Protein AF-A0A414W6Q5-F1 (afdb_monomer_lite)

Sequence (110 aa):
AALAGMVKHMGPLDYLLPMRMSEDLKAVEIEEWTGFVEQIAEQSIYEVLILDIDEGIRGVYELLRMCTEIHVAVIKEEVAQAKLFQFEEELHLMGYDDVKQKMVKKELEG

Secondary structure (DSSP, 8-state):
-GGGGTEEEETTEEEEPPPSSHHHHHHS-HHHHHHHHHHHHHHSS-S-------TTSTTHHHHHHH-S-EEEEE-SSHHHHHHHHHHHHHHHHTT-HHHHHTEEEEE---

Foldseek 3Di:
DVVVVQWDDDPVDIDGDDDPDLVVQLPDDPVNVVVVVVCCVPPHPDPDDDDPDDPSHDPVLVVLLVDQAAEDEQEPDPVSVVVVVVVCVVCVVVVNVVSVVRYDYDYDDD

Radius of gyration: 15.69 Å; chains: 1; bounding box: 30×37×40 Å

pLDDT: mean 90.13, std 7.44, range [50.16, 97.06]

Structure (mmCIF, N/CA/C/O backbone):
data_AF-A0A414W6Q5-F1
#
_entry.id   AF-A0A414W6Q5-F1
#
loop_
_atom_site.group_PDB
_atom_site.id
_atom_site.type_symbol
_atom_site.label_atom_id
_atom_site.label_alt_id
_atom_site.label_comp_id
_atom_site.label_asym_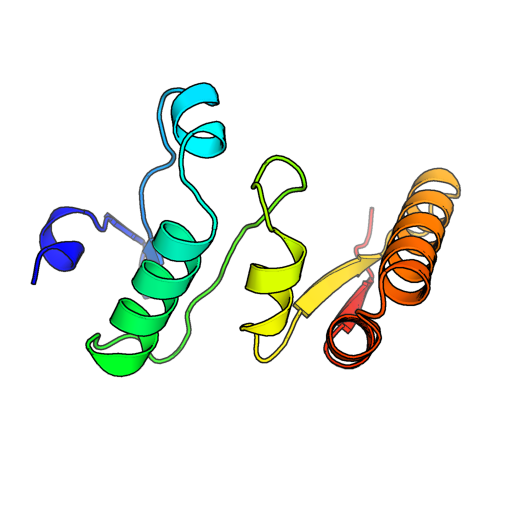id
_atom_site.label_entity_id
_atom_site.label_seq_id
_atom_site.pdbx_PDB_ins_code
_atom_site.Cartn_x
_atom_site.Cartn_y
_atom_site.Cartn_z
_atom_site.occupancy
_atom_site.B_iso_or_equiv
_atom_site.auth_seq_id
_atom_site.auth_comp_id
_atom_site.auth_asym_id
_atom_site.auth_atom_id
_atom_site.pdbx_PDB_model_num
ATOM 1 N N . ALA A 1 1 ? -8.552 5.725 22.225 1.00 50.16 1 ALA A N 1
ATOM 2 C CA . ALA A 1 1 ? -7.968 4.644 21.406 1.00 50.16 1 ALA A CA 1
ATOM 3 C C . ALA A 1 1 ? -6.477 4.920 21.231 1.00 50.16 1 ALA A C 1
ATOM 5 O O . ALA A 1 1 ? -6.124 6.087 21.097 1.00 50.16 1 ALA A O 1
ATOM 6 N N . ALA A 1 2 ? -5.620 3.894 21.296 1.00 64.06 2 ALA A N 1
ATOM 7 C CA . ALA A 1 2 ? -4.154 4.023 21.342 1.00 64.06 2 ALA A CA 1
ATOM 8 C C . ALA A 1 2 ? -3.553 4.869 20.198 1.00 64.06 2 ALA A C 1
ATOM 10 O O . ALA A 1 2 ? -2.590 5.599 20.417 1.00 64.06 2 ALA A O 1
ATOM 11 N N . LEU A 1 3 ? -4.192 4.856 19.024 1.00 76.56 3 LEU A N 1
ATOM 12 C CA . LEU A 1 3 ? -3.761 5.577 17.824 1.00 76.56 3 LEU A CA 1
ATOM 13 C C . LEU A 1 3 ? -3.640 7.100 18.020 1.00 76.56 3 LEU A C 1
ATOM 15 O O . LEU A 1 3 ? -2.670 7.703 17.571 1.00 76.56 3 LEU A O 1
ATOM 19 N N . ALA A 1 4 ? -4.562 7.722 18.767 1.00 73.00 4 ALA A N 1
ATOM 20 C CA . ALA A 1 4 ? -4.579 9.176 18.974 1.00 73.00 4 ALA A CA 1
ATOM 21 C C . ALA A 1 4 ? -3.329 9.707 19.706 1.00 73.00 4 ALA A C 1
ATOM 23 O O . ALA A 1 4 ? -2.992 10.879 19.578 1.00 73.00 4 ALA A O 1
ATOM 24 N N . GLY A 1 5 ? -2.635 8.855 20.471 1.00 79.56 5 GLY A N 1
ATOM 25 C CA . GLY A 1 5 ? -1.378 9.214 21.136 1.00 79.56 5 GLY A CA 1
ATOM 26 C C . GLY A 1 5 ? -0.131 9.044 20.262 1.00 79.56 5 GLY A C 1
ATOM 27 O O . GLY A 1 5 ? 0.943 9.497 20.653 1.00 79.56 5 GLY A O 1
ATOM 28 N N . MET A 1 6 ? -0.254 8.383 19.107 1.00 85.00 6 MET A N 1
ATOM 29 C CA . MET A 1 6 ? 0.867 7.990 18.243 1.00 85.00 6 MET A CA 1
ATOM 30 C C . MET A 1 6 ? 0.985 8.854 16.982 1.00 85.00 6 MET A C 1
ATOM 32 O O . MET A 1 6 ? 2.071 8.949 16.408 1.00 85.00 6 MET A O 1
ATOM 36 N N . VAL A 1 7 ? -0.109 9.489 16.560 1.00 91.38 7 VAL A N 1
ATOM 37 C CA . VAL A 1 7 ? -0.166 10.281 15.327 1.00 91.38 7 VAL A CA 1
ATOM 38 C C . VAL A 1 7 ? 0.491 11.657 15.465 1.00 91.38 7 VAL A C 1
ATOM 40 O O . VAL A 1 7 ? 0.539 12.271 16.536 1.00 91.38 7 VAL A O 1
ATOM 43 N N . LYS A 1 8 ? 1.011 12.152 14.345 1.00 93.25 8 LYS A N 1
ATOM 44 C CA . LYS A 1 8 ? 1.434 13.535 14.120 1.00 93.25 8 LYS A CA 1
ATOM 45 C C . LYS A 1 8 ? 0.553 14.159 13.049 1.00 93.25 8 LYS A C 1
ATOM 47 O O . LYS A 1 8 ? 0.057 13.458 12.178 1.00 93.25 8 LYS A O 1
ATOM 52 N N . HIS A 1 9 ? 0.397 15.477 13.119 1.00 92.94 9 HIS A N 1
ATOM 53 C CA . HIS A 1 9 ? -0.503 16.232 12.249 1.00 92.94 9 HIS A CA 1
ATOM 54 C C . HIS A 1 9 ? 0.292 17.055 11.233 1.00 92.94 9 HIS A C 1
ATOM 56 O O . HIS A 1 9 ? 1.204 17.798 11.609 1.00 92.94 9 HIS A O 1
ATOM 62 N N . MET A 1 10 ? -0.085 16.966 9.960 1.00 92.31 10 MET A N 1
ATOM 63 C CA . MET A 1 10 ? 0.422 17.793 8.868 1.00 92.31 10 MET A CA 1
ATOM 64 C C . MET A 1 10 ? -0.744 18.251 7.984 1.00 92.31 10 MET A C 1
ATOM 66 O O . MET A 1 10 ? -1.124 17.598 7.014 1.00 92.31 10 MET A O 1
ATOM 70 N N . GLY A 1 11 ? -1.320 19.408 8.319 1.00 91.50 11 GLY A N 1
ATOM 71 C CA . GLY A 1 11 ? -2.502 19.917 7.623 1.00 91.50 11 GLY A CA 1
ATOM 72 C C . GLY A 1 11 ? -3.675 18.933 7.755 1.00 91.50 11 GLY A C 1
ATOM 73 O O . GLY A 1 11 ? -4.034 18.614 8.885 1.00 91.50 11 GLY A O 1
ATOM 74 N N . PRO A 1 12 ? -4.275 18.461 6.646 1.00 90.88 12 PRO A N 1
ATOM 75 C CA . PRO A 1 12 ? -5.361 17.480 6.680 1.00 90.88 12 PRO A CA 1
ATOM 76 C C . PRO A 1 12 ? -4.885 16.024 6.844 1.00 90.88 12 PRO A C 1
ATOM 78 O O . PRO A 1 12 ? -5.721 15.127 6.858 1.00 90.88 12 PRO A O 1
ATOM 81 N N . LEU A 1 13 ? -3.571 15.775 6.909 1.00 92.62 13 LEU A N 1
ATOM 82 C CA . LEU A 1 13 ? -2.993 14.435 6.999 1.00 92.62 13 LEU A CA 1
ATOM 83 C C . LEU A 1 13 ? -2.497 14.148 8.416 1.00 92.62 13 LEU A C 1
ATOM 85 O O . LEU A 1 13 ? -1.668 14.888 8.951 1.00 92.62 13 LEU A O 1
ATOM 89 N N . ASP A 1 14 ? -2.927 13.016 8.960 1.00 93.81 14 ASP A N 1
ATOM 90 C CA . ASP A 1 14 ? -2.321 12.419 10.143 1.00 93.81 14 ASP A CA 1
ATOM 91 C C . ASP A 1 14 ? -1.389 11.287 9.724 1.00 93.81 14 ASP A C 1
ATOM 93 O O . ASP A 1 14 ? -1.727 10.479 8.861 1.00 93.81 14 ASP A O 1
ATOM 97 N N . TYR A 1 15 ? -0.209 11.224 10.335 1.00 93.25 15 TYR A N 1
ATOM 98 C CA . TYR A 1 15 ? 0.799 10.222 10.003 1.00 93.25 15 TYR A CA 1
ATOM 99 C C . TYR A 1 15 ? 1.464 9.652 11.253 1.00 93.25 15 TYR A C 1
ATOM 101 O O . TYR A 1 15 ? 1.540 10.296 12.304 1.00 93.25 15 TYR A O 1
ATOM 109 N N . LEU A 1 16 ? 1.965 8.426 11.132 1.00 91.06 1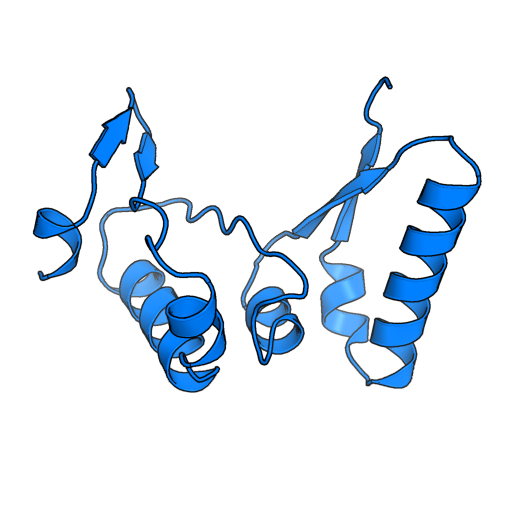6 LEU A N 1
ATOM 110 C CA . LEU A 1 16 ? 2.767 7.777 12.161 1.00 91.06 16 LEU A CA 1
ATOM 111 C C . LEU A 1 16 ? 4.241 8.097 11.929 1.00 91.06 16 LEU A C 1
ATOM 113 O O . LEU A 1 16 ? 4.715 8.133 10.794 1.00 91.06 16 LEU A O 1
ATOM 117 N N . LEU A 1 17 ? 4.975 8.352 13.012 1.00 88.75 17 LEU A N 1
ATOM 118 C CA . LEU A 1 17 ? 6.420 8.538 12.916 1.00 88.75 17 LEU A CA 1
ATOM 119 C C . LEU A 1 17 ? 7.099 7.227 12.493 1.00 88.75 17 LEU A C 1
ATOM 121 O O . LEU A 1 17 ? 6.674 6.162 12.947 1.00 88.75 17 LEU A O 1
ATOM 125 N N . PRO A 1 18 ? 8.178 7.296 11.694 1.00 86.31 18 PRO A N 1
ATOM 126 C CA . PRO A 1 18 ? 8.927 6.108 11.319 1.00 86.31 18 PRO A CA 1
ATOM 127 C C . PRO A 1 18 ? 9.522 5.429 12.556 1.00 86.31 18 PRO A C 1
ATOM 129 O O . PRO A 1 18 ? 9.909 6.091 13.529 1.00 86.31 18 PRO A O 1
ATOM 132 N N . MET A 1 19 ? 9.638 4.101 12.500 1.00 86.69 19 MET A N 1
ATOM 133 C CA . MET A 1 19 ? 10.401 3.356 13.498 1.00 86.69 19 MET A CA 1
ATOM 134 C C . MET A 1 19 ? 11.862 3.810 13.469 1.00 86.69 19 MET A C 1
ATOM 136 O O . MET A 1 19 ? 12.436 4.068 12.412 1.00 86.69 19 MET A O 1
ATOM 140 N N . ARG A 1 20 ? 12.477 3.935 14.649 1.00 86.19 20 ARG A N 1
ATOM 141 C CA . ARG A 1 20 ? 13.865 4.413 14.760 1.00 86.19 20 ARG A CA 1
ATOM 142 C C . ARG A 1 20 ? 14.892 3.366 14.336 1.00 86.19 20 ARG A C 1
ATOM 144 O O . ARG A 1 20 ? 16.007 3.742 13.991 1.00 86.19 20 ARG A O 1
ATOM 151 N N . MET A 1 21 ? 14.534 2.086 14.411 1.00 87.38 21 MET A N 1
ATOM 152 C CA . MET A 1 21 ? 15.411 0.959 14.123 1.00 87.38 21 MET A CA 1
ATOM 153 C C . MET A 1 21 ? 14.740 0.056 13.088 1.00 87.38 21 MET A C 1
ATOM 155 O O . MET A 1 21 ? 13.579 -0.315 13.239 1.00 87.38 21 MET A O 1
ATOM 159 N N . SER A 1 22 ? 15.462 -0.274 12.017 1.00 83.94 22 SER A N 1
ATOM 160 C CA . SER A 1 22 ? 14.917 -1.052 10.895 1.00 83.94 22 SER A CA 1
ATOM 161 C C . SER A 1 22 ? 14.576 -2.495 11.279 1.00 83.94 22 SER A C 1
ATOM 163 O O . SER A 1 22 ? 13.703 -3.127 10.696 1.00 83.94 22 SER A O 1
ATOM 165 N N . GLU A 1 23 ? 15.274 -3.014 12.280 1.00 86.12 23 GLU A N 1
ATOM 166 C CA . GLU A 1 23 ? 15.120 -4.348 12.831 1.00 86.12 23 GLU A CA 1
ATOM 167 C C . GLU A 1 23 ? 13.781 -4.501 13.548 1.00 86.12 23 GLU A C 1
ATOM 169 O O . GLU A 1 23 ? 13.203 -5.583 13.489 1.00 86.12 23 GLU A O 1
ATOM 174 N N . ASP A 1 24 ? 13.259 -3.421 14.141 1.00 87.56 24 ASP A N 1
ATOM 175 C CA . ASP A 1 24 ? 11.925 -3.423 14.742 1.00 87.56 24 ASP A CA 1
ATOM 176 C C . ASP A 1 24 ? 10.868 -3.674 13.662 1.00 87.56 24 ASP A C 1
ATOM 178 O O . ASP A 1 24 ? 10.004 -4.522 13.846 1.00 87.56 24 ASP A O 1
ATOM 182 N N . LEU A 1 25 ? 10.994 -3.029 12.493 1.00 85.94 25 LEU A N 1
ATOM 183 C CA . LEU A 1 25 ? 10.073 -3.218 11.364 1.00 85.94 25 LEU A CA 1
ATOM 184 C C . LEU A 1 25 ? 10.064 -4.676 10.879 1.00 85.94 25 LEU A C 1
ATOM 186 O O . LEU A 1 25 ? 9.006 -5.246 10.630 1.00 85.94 25 LEU A O 1
ATOM 190 N N . LYS A 1 26 ? 11.247 -5.290 10.779 1.00 85.06 26 LYS A N 1
ATOM 191 C CA . LYS A 1 26 ? 11.423 -6.680 10.320 1.00 85.06 26 LYS A CA 1
ATOM 192 C C . LYS A 1 26 ? 10.968 -7.729 11.337 1.00 85.06 26 LYS A C 1
ATOM 194 O O . LYS A 1 26 ? 10.831 -8.902 10.971 1.00 85.06 26 LYS A O 1
ATOM 199 N N . ALA A 1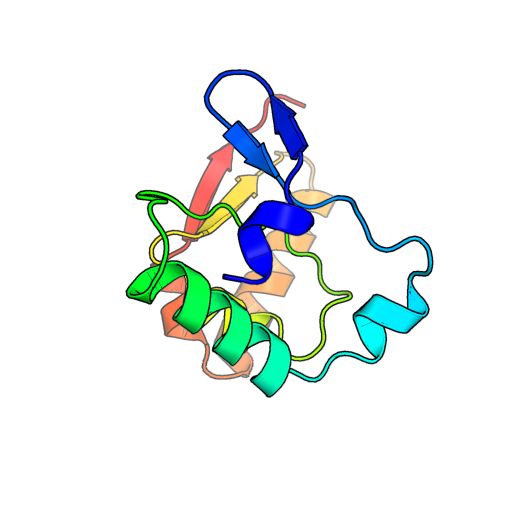 27 ? 10.833 -7.333 12.602 1.00 89.12 27 ALA A N 1
ATOM 200 C CA . ALA A 1 27 ? 10.394 -8.191 13.693 1.00 89.12 27 ALA A CA 1
ATOM 201 C C . ALA A 1 27 ? 8.867 -8.253 13.822 1.00 89.12 27 ALA A C 1
ATOM 203 O O . ALA A 1 27 ? 8.376 -9.194 14.437 1.00 89.12 27 ALA A O 1
ATOM 204 N N . VAL A 1 28 ? 8.140 -7.284 13.253 1.00 90.56 28 VAL A N 1
ATOM 205 C CA . VAL A 1 28 ? 6.674 -7.298 13.236 1.00 90.56 28 VAL A CA 1
ATOM 206 C C . VAL A 1 28 ? 6.195 -8.378 12.273 1.00 90.56 28 VAL A C 1
ATOM 208 O O . VAL A 1 28 ? 6.574 -8.389 11.097 1.00 90.56 28 VAL A O 1
ATOM 211 N N . GLU A 1 29 ? 5.370 -9.289 12.778 1.00 91.88 29 GLU A N 1
ATOM 212 C CA . GLU A 1 29 ? 4.786 -10.347 11.959 1.00 91.88 29 GLU A CA 1
ATOM 213 C C . GLU A 1 29 ? 3.604 -9.817 11.139 1.00 91.88 29 GLU A C 1
ATOM 215 O O . GLU A 1 29 ? 3.001 -8.781 11.438 1.00 91.88 29 GLU A O 1
ATOM 220 N N . ILE A 1 30 ? 3.261 -10.535 10.071 1.00 91.81 30 ILE A N 1
ATOM 221 C CA . ILE A 1 30 ? 2.229 -10.085 9.137 1.00 91.81 30 ILE A CA 1
ATOM 222 C C . ILE A 1 30 ? 0.861 -9.938 9.813 1.00 91.81 30 ILE A C 1
ATOM 224 O O . ILE A 1 30 ? 0.149 -8.981 9.535 1.00 91.81 30 ILE A O 1
ATOM 228 N N . GLU A 1 31 ? 0.516 -10.808 10.761 1.00 94.06 31 GLU A N 1
ATOM 229 C CA . GLU A 1 31 ? -0.759 -10.756 11.482 1.00 94.06 31 GLU A CA 1
ATOM 230 C C . GLU A 1 31 ? -0.906 -9.487 12.332 1.00 94.06 31 GLU A C 1
ATOM 232 O O . GLU A 1 31 ? -2.013 -8.971 12.510 1.00 94.06 31 GLU A O 1
ATOM 237 N N . GLU A 1 32 ? 0.207 -8.964 12.853 1.00 93.56 32 GLU A N 1
ATOM 238 C CA . GLU A 1 32 ? 0.215 -7.702 13.594 1.00 93.56 32 GLU A CA 1
ATOM 239 C C . GLU A 1 32 ? -0.040 -6.527 12.648 1.00 93.56 32 GLU A C 1
ATOM 241 O O . GLU A 1 32 ? -0.821 -5.628 12.973 1.00 93.56 32 GLU A O 1
ATOM 246 N N . TRP A 1 33 ? 0.558 -6.557 11.454 1.00 92.50 33 TRP A N 1
ATOM 247 C CA . TRP A 1 33 ? 0.316 -5.553 10.426 1.00 92.50 33 TRP A CA 1
ATOM 248 C C . TRP A 1 33 ? -1.124 -5.571 9.919 1.00 92.50 33 TRP A C 1
ATOM 250 O O . TRP A 1 33 ? -1.771 -4.522 9.890 1.00 92.50 33 TRP A O 1
ATOM 260 N N . THR A 1 34 ? -1.644 -6.743 9.547 1.00 93.56 34 THR A N 1
ATOM 261 C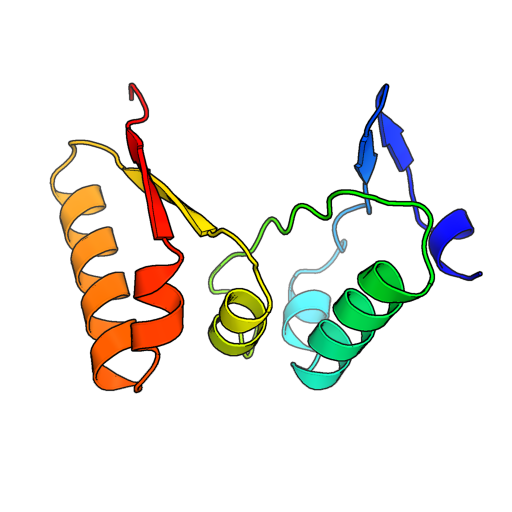 CA . THR A 1 34 ? -3.013 -6.869 9.034 1.00 93.56 34 THR A CA 1
ATOM 262 C C . THR A 1 34 ? -4.020 -6.458 10.104 1.00 93.56 34 THR A C 1
ATOM 264 O O . THR A 1 34 ? -4.907 -5.655 9.826 1.00 93.56 34 THR A O 1
ATOM 267 N N . GLY A 1 35 ? -3.830 -6.901 11.352 1.00 93.88 35 GLY A N 1
ATOM 268 C CA . GLY A 1 35 ? -4.696 -6.519 12.467 1.00 93.88 35 GLY A CA 1
ATOM 269 C C . GLY A 1 35 ? -4.662 -5.016 12.760 1.00 93.88 35 GLY A C 1
ATOM 270 O O . GLY A 1 35 ? -5.697 -4.417 13.054 1.00 93.88 35 GLY A O 1
ATOM 271 N N . PHE A 1 36 ? -3.497 -4.375 12.634 1.00 91.69 36 PHE A N 1
ATOM 272 C CA . PHE A 1 36 ? -3.376 -2.926 12.793 1.00 91.69 36 PHE A CA 1
ATOM 273 C C . PHE A 1 36 ? -4.116 -2.157 11.691 1.00 91.69 36 PHE A C 1
ATOM 275 O O . PHE A 1 36 ? -4.854 -1.213 11.983 1.00 91.69 36 PHE A O 1
ATOM 282 N N . VAL A 1 37 ? -3.955 -2.576 10.433 1.00 92.88 37 VAL A N 1
ATOM 283 C CA . VAL A 1 37 ? -4.641 -1.970 9.283 1.00 92.88 37 VAL A CA 1
ATOM 284 C C . VAL A 1 37 ? -6.159 -2.144 9.400 1.00 92.88 37 VAL A C 1
ATOM 286 O O . VAL A 1 37 ? -6.888 -1.162 9.251 1.00 92.88 37 VAL A O 1
ATOM 289 N N . GLU A 1 38 ? -6.642 -3.345 9.737 1.00 93.50 38 GLU A N 1
ATOM 290 C CA . GLU A 1 38 ? -8.068 -3.621 9.977 1.00 93.50 38 GLU A CA 1
ATOM 291 C C . GLU A 1 38 ? -8.626 -2.752 11.103 1.00 93.50 38 GLU A C 1
ATOM 293 O O . GLU A 1 38 ? -9.668 -2.116 10.947 1.00 93.50 38 GLU A O 1
ATOM 298 N N . GLN A 1 39 ? -7.902 -2.641 12.219 1.00 92.12 39 GLN A N 1
ATOM 299 C CA . GLN A 1 39 ? -8.335 -1.818 13.341 1.00 92.12 39 GLN A CA 1
ATOM 300 C C . GLN A 1 39 ? -8.505 -0.345 12.947 1.00 92.12 39 GLN A C 1
ATOM 302 O O . GLN A 1 39 ? -9.471 0.296 13.370 1.00 92.12 39 GLN A O 1
ATOM 307 N N . ILE A 1 40 ? -7.586 0.212 12.152 1.00 91.88 40 ILE A N 1
ATOM 308 C CA . ILE A 1 40 ? -7.717 1.586 11.653 1.00 91.88 40 ILE A CA 1
ATOM 309 C C . ILE A 1 40 ? -8.919 1.686 10.715 1.00 91.88 40 ILE A C 1
ATOM 311 O O . ILE A 1 40 ? -9.733 2.596 10.878 1.00 91.88 40 ILE A O 1
ATOM 315 N N . ALA A 1 41 ? -9.054 0.758 9.772 1.00 90.56 41 ALA A N 1
ATOM 316 C CA . ALA A 1 41 ? -10.123 0.786 8.782 1.00 90.56 41 ALA A CA 1
ATOM 317 C C . ALA A 1 41 ? -11.524 0.695 9.416 1.00 90.56 41 ALA A C 1
ATOM 319 O O . ALA A 1 41 ? -12.447 1.366 8.963 1.00 90.56 41 ALA A O 1
ATOM 320 N N . GLU A 1 42 ? -11.687 -0.097 10.477 1.00 89.88 42 GLU A N 1
ATOM 321 C CA . GLU A 1 42 ? -12.989 -0.337 11.109 1.00 89.88 42 GLU A CA 1
ATOM 322 C C . GLU A 1 42 ? -13.327 0.625 12.257 1.00 89.88 42 GLU A C 1
ATOM 324 O O . GLU A 1 42 ? -14.502 0.884 12.522 1.00 89.88 42 GLU A O 1
ATOM 329 N N . GLN A 1 43 ? -12.321 1.118 12.990 1.00 86.94 43 GLN A N 1
ATOM 330 C CA . GLN A 1 43 ? -12.532 1.766 14.295 1.00 86.94 43 GLN A CA 1
ATOM 331 C C . GLN A 1 43 ? -12.026 3.209 14.358 1.00 86.94 43 GLN A C 1
ATOM 333 O O . GLN A 1 43 ? -12.127 3.847 15.412 1.00 86.94 43 GLN A O 1
ATOM 338 N N . SER A 1 44 ? -11.448 3.727 13.275 1.00 86.00 44 SER A N 1
ATOM 339 C CA . SER A 1 44 ? -10.928 5.092 13.234 1.00 86.00 44 SER A CA 1
ATOM 340 C C . SER A 1 44 ? -11.857 6.051 12.487 1.00 86.00 44 SER A C 1
ATOM 342 O O . SER A 1 44 ? -12.896 5.678 11.952 1.00 86.00 44 SER A O 1
ATOM 344 N N . ILE A 1 45 ? -11.470 7.325 12.494 1.00 86.94 45 ILE A N 1
ATOM 345 C CA . ILE A 1 45 ? -12.149 8.409 11.776 1.00 86.94 45 ILE A CA 1
ATOM 346 C C . ILE A 1 45 ? -11.569 8.640 10.372 1.00 86.94 45 ILE A C 1
ATOM 348 O O . ILE A 1 45 ? -11.976 9.585 9.700 1.00 86.94 45 ILE A O 1
ATOM 352 N N . TYR A 1 46 ? -10.569 7.855 9.960 1.00 91.31 46 TYR A N 1
ATOM 353 C CA . TYR A 1 46 ? -9.863 8.067 8.702 1.00 91.31 46 TYR A CA 1
ATOM 354 C C . TYR A 1 46 ? -10.632 7.437 7.544 1.00 91.31 46 TYR A C 1
ATOM 356 O O . TYR A 1 46 ? -10.867 6.234 7.523 1.00 91.31 46 TYR A O 1
ATOM 364 N N . GLU A 1 47 ? -10.985 8.257 6.557 1.00 91.31 47 GLU A N 1
ATOM 365 C CA . GLU A 1 47 ? -11.637 7.788 5.327 1.00 91.31 47 GLU A CA 1
ATOM 366 C C . GLU A 1 47 ? -10.643 7.139 4.353 1.00 91.31 47 GLU A C 1
ATOM 368 O O . GLU A 1 47 ? -11.015 6.277 3.561 1.00 91.31 47 GLU A O 1
ATOM 373 N N . VAL A 1 48 ? -9.374 7.558 4.405 1.00 93.75 48 VAL A N 1
ATOM 374 C CA . VAL A 1 48 ? -8.301 7.081 3.528 1.00 93.75 48 VAL A CA 1
ATOM 375 C C . VAL A 1 48 ? -7.087 6.730 4.379 1.00 93.75 48 VAL A C 1
ATOM 377 O O . VAL A 1 48 ? -6.604 7.560 5.149 1.00 93.75 48 VAL A O 1
ATOM 380 N N . LEU A 1 49 ? -6.574 5.513 4.200 1.00 94.31 49 LEU A N 1
ATOM 381 C CA . LEU A 1 49 ? -5.311 5.059 4.771 1.00 94.31 49 LEU A CA 1
ATOM 382 C C . LEU A 1 49 ? -4.288 4.909 3.645 1.00 94.31 49 LEU A C 1
ATOM 384 O O . LEU A 1 49 ? -4.502 4.147 2.705 1.00 94.31 49 LEU A O 1
ATOM 388 N N . ILE A 1 50 ? -3.182 5.644 3.744 1.00 94.31 50 ILE A N 1
ATOM 389 C CA . ILE A 1 50 ? -2.062 5.540 2.807 1.00 94.31 50 ILE A CA 1
ATOM 390 C C . ILE A 1 50 ? -0.994 4.676 3.462 1.00 94.31 50 ILE A C 1
ATOM 392 O O . ILE A 1 50 ? -0.518 4.999 4.551 1.00 94.31 50 ILE A O 1
ATOM 396 N N . LEU A 1 51 ? -0.626 3.588 2.792 1.00 92.88 51 LEU A N 1
ATOM 397 C CA . LEU A 1 51 ? 0.444 2.701 3.221 1.00 92.88 51 LEU A CA 1
ATOM 398 C C . LEU A 1 51 ? 1.665 2.936 2.330 1.00 92.88 51 LEU A C 1
ATOM 400 O O . LEU A 1 51 ? 1.631 2.636 1.138 1.00 92.88 51 LEU A O 1
ATOM 404 N N . ASP A 1 52 ? 2.722 3.494 2.916 1.00 90.19 52 ASP A N 1
ATOM 405 C CA . ASP A 1 52 ? 4.041 3.593 2.289 1.00 90.19 52 ASP A CA 1
ATOM 406 C C . ASP A 1 52 ? 4.831 2.333 2.662 1.00 90.19 52 ASP A C 1
ATOM 408 O O . ASP A 1 52 ? 5.256 2.177 3.808 1.00 90.19 52 ASP A O 1
ATOM 412 N N . ILE A 1 53 ? 4.895 1.379 1.730 1.00 84.75 53 ILE A N 1
ATOM 413 C CA . ILE A 1 53 ? 5.401 0.022 1.963 1.00 84.75 53 ILE A CA 1
ATOM 414 C C . ILE A 1 53 ? 6.580 -0.261 1.032 1.00 84.75 53 ILE A C 1
ATOM 416 O O . ILE A 1 53 ? 6.512 0.008 -0.168 1.00 84.75 53 ILE A O 1
ATOM 420 N N . ASP A 1 54 ? 7.619 -0.889 1.580 1.00 83.06 54 ASP A N 1
ATOM 421 C CA . ASP A 1 54 ? 8.741 -1.453 0.835 1.00 83.06 54 ASP A CA 1
ATOM 422 C C . ASP A 1 54 ? 8.857 -2.982 1.015 1.00 83.06 54 ASP A C 1
ATOM 424 O O . ASP A 1 54 ? 8.140 -3.610 1.799 1.00 83.06 54 ASP A O 1
ATOM 428 N N . GLU A 1 55 ? 9.777 -3.595 0.266 1.00 78.88 55 GLU A N 1
ATOM 429 C CA . GLU A 1 55 ? 10.083 -5.037 0.309 1.00 78.88 55 GLU A CA 1
ATOM 430 C C . GLU A 1 55 ? 10.678 -5.521 1.648 1.00 78.88 55 GLU A C 1
ATOM 432 O O . GLU A 1 55 ? 10.830 -6.721 1.873 1.00 78.88 55 GLU A O 1
ATOM 437 N N . GLY A 1 56 ? 11.030 -4.604 2.551 1.00 81.25 56 GLY A N 1
ATOM 438 C CA . GLY A 1 56 ? 11.537 -4.892 3.886 1.00 81.25 56 GLY A CA 1
ATOM 439 C C . GLY A 1 56 ? 10.462 -5.353 4.870 1.00 81.25 56 GLY A C 1
ATOM 440 O O . GLY A 1 56 ? 10.816 -5.875 5.933 1.00 81.25 56 GLY A O 1
ATOM 441 N N . ILE A 1 57 ? 9.176 -5.206 4.529 1.00 85.50 57 ILE A N 1
ATOM 442 C CA . ILE A 1 57 ? 8.061 -5.717 5.331 1.00 85.50 57 ILE A CA 1
ATOM 443 C C . ILE A 1 57 ? 7.836 -7.202 5.038 1.00 85.50 57 ILE A C 1
ATOM 445 O O . ILE A 1 57 ? 7.582 -7.622 3.907 1.00 85.50 57 ILE A O 1
ATOM 449 N N . ARG A 1 58 ? 7.880 -8.023 6.089 1.00 86.12 58 ARG A N 1
ATOM 450 C CA . ARG A 1 58 ? 7.538 -9.443 5.985 1.00 86.12 58 ARG A CA 1
ATOM 451 C C . ARG A 1 58 ? 6.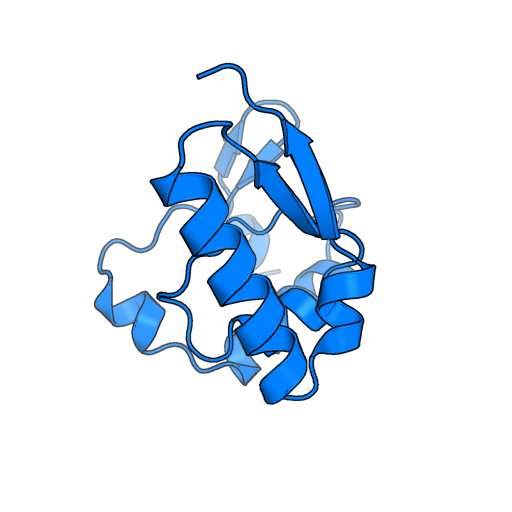044 -9.595 5.691 1.00 86.12 58 ARG A C 1
ATOM 453 O O . ARG A 1 58 ? 5.220 -9.039 6.406 1.00 86.12 58 ARG A O 1
ATOM 460 N N . GLY A 1 59 ? 5.705 -10.371 4.662 1.00 88.44 59 GLY A N 1
ATOM 461 C CA . GLY A 1 59 ? 4.313 -10.544 4.230 1.00 88.44 59 GLY A CA 1
ATOM 462 C C . GLY A 1 59 ? 3.754 -9.333 3.473 1.00 88.44 59 GLY A C 1
ATOM 463 O O . GLY A 1 59 ? 2.559 -9.050 3.510 1.00 88.44 59 GLY A O 1
ATOM 464 N N . VAL A 1 60 ? 4.622 -8.565 2.803 1.00 91.12 60 VAL A N 1
ATOM 465 C CA . VAL A 1 60 ? 4.220 -7.376 2.039 1.00 91.12 60 VAL A CA 1
ATOM 466 C C . VAL A 1 60 ? 3.087 -7.652 1.045 1.00 91.12 60 VAL A C 1
ATOM 468 O O . VAL A 1 60 ? 2.198 -6.817 0.896 1.00 91.12 60 VAL A O 1
ATOM 471 N N . TYR A 1 61 ? 3.057 -8.813 0.385 1.00 92.62 61 TYR A N 1
ATOM 472 C CA . TYR A 1 61 ? 2.011 -9.115 -0.594 1.00 92.62 61 TYR A CA 1
ATOM 473 C C . TYR A 1 61 ? 0.643 -9.299 0.064 1.00 92.62 61 TYR A C 1
ATOM 475 O O . TYR A 1 61 ? -0.354 -8.818 -0.466 1.00 92.62 61 TYR A O 1
ATOM 483 N N . GLU A 1 62 ? 0.581 -9.912 1.242 1.00 93.12 62 GLU A N 1
ATOM 484 C CA . GLU A 1 62 ? -0.630 -10.033 2.046 1.00 93.12 62 GLU A CA 1
ATOM 485 C C . GLU A 1 62 ? -1.168 -8.652 2.445 1.00 93.12 62 GLU A C 1
ATOM 487 O O . GLU A 1 62 ? -2.369 -8.410 2.323 1.00 93.12 62 GLU A O 1
ATOM 492 N N . LEU A 1 63 ? -0.285 -7.712 2.803 1.00 93.75 63 LEU A N 1
ATOM 493 C CA . LEU A 1 63 ? -0.665 -6.312 3.018 1.00 93.75 63 LEU A CA 1
ATOM 494 C C . LEU A 1 63 ? -1.177 -5.639 1.742 1.00 93.75 63 LEU A C 1
ATOM 496 O O . LEU A 1 63 ? -2.224 -4.994 1.764 1.00 93.75 63 LEU A O 1
ATOM 500 N N . LEU A 1 64 ? -0.492 -5.820 0.610 1.00 94.75 64 LEU A N 1
ATOM 501 C CA . LEU A 1 64 ? -0.945 -5.278 -0.673 1.00 94.75 64 LEU A CA 1
ATOM 502 C C . LEU A 1 64 ? -2.327 -5.820 -1.071 1.00 94.75 64 LEU A C 1
ATOM 504 O O . LEU A 1 64 ? -3.131 -5.096 -1.658 1.00 94.75 64 LEU A O 1
ATOM 508 N N . ARG A 1 65 ? -2.660 -7.067 -0.715 1.00 94.44 65 ARG A N 1
ATOM 509 C CA . ARG A 1 65 ? -4.002 -7.626 -0.938 1.00 94.44 65 ARG A CA 1
ATOM 510 C C . ARG A 1 65 ? -5.085 -6.932 -0.123 1.00 94.44 65 ARG A C 1
ATOM 512 O O . ARG A 1 65 ? -6.229 -6.934 -0.576 1.00 94.44 65 ARG A O 1
ATOM 519 N N . MET A 1 66 ? -4.765 -6.332 1.021 1.00 94.81 66 MET A N 1
ATOM 520 C CA . MET A 1 66 ? -5.729 -5.546 1.799 1.00 94.81 66 MET A CA 1
ATOM 521 C C . MET A 1 66 ? -6.041 -4.199 1.145 1.00 94.81 66 MET A C 1
ATOM 523 O O . MET A 1 66 ? -7.142 -3.677 1.315 1.00 94.81 66 MET A O 1
ATOM 527 N N . CYS A 1 67 ? -5.103 -3.646 0.373 1.00 95.38 67 CYS A N 1
ATOM 528 C CA . CYS A 1 67 ? -5.298 -2.376 -0.314 1.00 95.38 67 CYS A CA 1
ATOM 529 C C . CYS A 1 67 ? -6.462 -2.446 -1.313 1.00 95.38 67 CYS A C 1
ATOM 531 O O . CYS A 1 67 ? -6.727 -3.475 -1.947 1.00 95.38 67 CYS A O 1
ATOM 533 N N . THR A 1 68 ? -7.153 -1.321 -1.475 1.00 96.00 68 THR A N 1
ATOM 534 C CA . THR A 1 68 ? -8.189 -1.130 -2.498 1.00 96.00 68 THR A CA 1
ATOM 535 C C . THR A 1 68 ? -7.586 -0.713 -3.840 1.00 96.00 68 THR A C 1
ATOM 537 O O . THR A 1 68 ? -8.038 -1.185 -4.879 1.00 96.00 68 THR A O 1
ATOM 540 N N . GLU A 1 69 ? -6.535 0.108 -3.811 1.00 96.50 69 GLU A N 1
ATOM 541 C CA . GLU A 1 69 ? -5.761 0.571 -4.967 1.00 96.50 69 GLU A CA 1
ATOM 542 C C . GLU A 1 69 ? -4.265 0.565 -4.615 1.00 96.50 69 GLU A C 1
ATOM 544 O O . GLU A 1 69 ? -3.889 0.904 -3.491 1.00 96.50 69 GLU A O 1
ATOM 549 N N . ILE A 1 70 ? -3.407 0.162 -5.560 1.00 96.06 70 ILE A N 1
ATOM 550 C CA . ILE A 1 70 ? -1.949 0.106 -5.371 1.00 96.06 70 ILE A CA 1
ATOM 551 C C . ILE A 1 70 ? -1.285 1.004 -6.406 1.00 96.06 70 ILE A C 1
ATOM 553 O O . ILE A 1 70 ? -1.239 0.683 -7.592 1.00 96.06 70 ILE A O 1
ATOM 557 N N . HIS A 1 71 ? -0.738 2.131 -5.967 1.00 94.81 71 HIS A N 1
ATOM 558 C CA . HIS A 1 71 ? -0.050 3.055 -6.859 1.00 94.81 71 HIS A CA 1
ATOM 559 C C . HIS A 1 71 ? 1.392 2.617 -7.088 1.00 94.81 71 HIS A C 1
ATOM 561 O O . HIS A 1 71 ? 2.173 2.526 -6.146 1.00 94.81 71 HIS A O 1
ATOM 567 N N . VAL A 1 72 ? 1.755 2.389 -8.350 1.00 92.75 72 VAL A N 1
ATOM 568 C CA . VAL A 1 72 ? 3.103 1.940 -8.718 1.00 92.75 72 VAL A CA 1
ATOM 569 C C . VAL A 1 72 ? 3.756 2.971 -9.621 1.00 92.75 72 VAL A C 1
ATOM 571 O O . VAL A 1 72 ? 3.235 3.294 -10.692 1.00 92.75 72 VAL A O 1
ATOM 574 N N . ALA A 1 73 ? 4.897 3.495 -9.182 1.00 90.19 73 ALA A N 1
ATOM 575 C CA . ALA A 1 73 ? 5.693 4.438 -9.951 1.00 90.19 73 ALA A CA 1
ATOM 576 C C . ALA A 1 73 ? 6.336 3.747 -11.161 1.00 90.19 73 ALA A C 1
ATOM 578 O O . ALA A 1 73 ? 6.988 2.712 -11.028 1.00 90.19 73 ALA A O 1
ATOM 579 N N . VAL A 1 74 ? 6.176 4.340 -12.344 1.00 90.00 74 VAL A N 1
ATOM 580 C CA . VAL A 1 74 ? 6.763 3.855 -13.594 1.00 90.00 74 VAL A CA 1
ATOM 581 C C . VAL A 1 74 ? 7.718 4.907 -14.139 1.00 90.00 74 VAL A C 1
ATOM 583 O O . VAL A 1 74 ? 7.317 6.027 -14.447 1.00 90.00 74 VAL A O 1
ATOM 586 N N . ILE A 1 75 ? 8.987 4.527 -14.272 1.00 91.75 75 ILE A N 1
ATOM 587 C CA . ILE A 1 75 ? 10.064 5.366 -14.810 1.00 91.75 75 ILE A CA 1
ATOM 588 C C . ILE A 1 75 ? 10.539 4.729 -16.117 1.00 91.75 75 ILE A C 1
ATOM 590 O O . ILE A 1 75 ? 10.687 3.511 -16.187 1.00 91.75 75 ILE A O 1
ATOM 594 N N . LYS A 1 76 ? 10.773 5.527 -17.167 1.00 87.12 76 LYS A N 1
ATOM 595 C CA . LYS A 1 76 ? 11.111 5.021 -18.519 1.00 87.12 76 LYS A CA 1
ATOM 596 C C . LYS A 1 76 ? 12.493 4.370 -18.629 1.00 87.12 76 LYS A C 1
ATOM 598 O O . LYS A 1 76 ? 12.798 3.764 -19.650 1.00 87.12 76 LYS A O 1
ATOM 603 N N . GLU A 1 77 ? 13.326 4.520 -17.608 1.00 93.31 77 GLU A N 1
ATOM 604 C CA . GLU A 1 77 ? 14.656 3.926 -17.551 1.00 93.31 77 GLU A CA 1
ATOM 605 C C . GLU A 1 77 ? 14.587 2.391 -17.615 1.00 93.31 77 GLU A C 1
ATOM 607 O O . GLU A 1 77 ? 13.738 1.765 -16.980 1.00 93.31 77 GLU A O 1
ATOM 612 N N . GLU A 1 78 ? 15.508 1.781 -18.360 1.00 92.25 78 GLU A N 1
ATOM 613 C CA . GLU A 1 78 ? 15.535 0.338 -18.613 1.00 92.25 78 GLU A CA 1
ATOM 614 C C . GLU A 1 78 ? 15.569 -0.491 -17.320 1.00 92.25 78 GLU A C 1
ATOM 616 O O . GLU A 1 78 ? 14.811 -1.452 -17.183 1.00 92.25 78 GLU A O 1
ATOM 621 N N . VAL A 1 79 ? 16.375 -0.087 -16.331 1.00 93.19 79 VAL A N 1
ATOM 622 C CA . VAL A 1 79 ? 16.470 -0.800 -15.047 1.00 93.19 79 VAL A CA 1
ATOM 623 C C . VAL A 1 79 ? 15.160 -0.717 -14.264 1.00 93.19 79 VAL A C 1
ATOM 625 O O . VAL A 1 79 ? 14.740 -1.705 -13.661 1.00 93.19 79 VAL A O 1
ATOM 628 N N . ALA A 1 80 ? 14.480 0.431 -14.287 1.00 91.81 80 ALA A N 1
ATOM 629 C CA . ALA A 1 80 ? 13.193 0.594 -13.617 1.00 91.81 80 ALA A CA 1
ATOM 630 C C . ALA A 1 80 ? 12.100 -0.270 -14.267 1.00 91.81 80 ALA A C 1
ATOM 632 O O . ALA A 1 80 ? 11.318 -0.908 -13.561 1.00 91.81 80 ALA A O 1
ATOM 633 N N . GLN A 1 81 ? 12.085 -0.357 -15.601 1.00 93.19 81 GLN A N 1
ATOM 634 C CA . GLN A 1 81 ? 11.176 -1.248 -16.327 1.00 93.19 81 GLN A CA 1
ATOM 635 C C . GLN A 1 81 ? 11.459 -2.725 -16.021 1.00 93.19 81 GLN A C 1
ATOM 637 O O . GLN A 1 81 ? 10.522 -3.489 -15.796 1.00 93.19 81 GLN A O 1
ATOM 642 N N . ALA A 1 82 ? 12.734 -3.123 -15.947 1.00 95.44 82 ALA A N 1
ATOM 643 C CA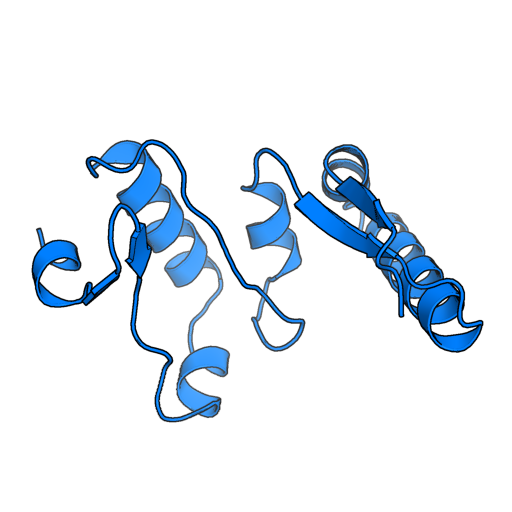 . ALA A 1 82 ? 13.117 -4.489 -15.595 1.00 95.44 82 ALA A CA 1
ATOM 644 C C . ALA A 1 82 ? 12.674 -4.869 -14.171 1.00 95.44 82 ALA A C 1
ATOM 646 O O . ALA A 1 82 ? 12.153 -5.964 -13.968 1.00 95.44 82 ALA A O 1
ATOM 647 N N . LYS A 1 83 ? 12.807 -3.954 -13.198 1.00 93.00 83 LYS A N 1
ATOM 648 C CA . LYS A 1 83 ? 12.310 -4.160 -11.825 1.00 93.00 83 LYS A CA 1
ATOM 649 C C . LYS A 1 83 ? 10.792 -4.306 -11.770 1.00 93.00 83 LYS A C 1
ATOM 651 O O . LYS A 1 83 ? 10.293 -5.189 -11.082 1.00 93.00 83 LYS A O 1
ATOM 656 N N . LEU A 1 84 ? 10.059 -3.468 -12.507 1.00 93.62 84 LEU A N 1
ATOM 657 C CA . LEU A 1 84 ? 8.601 -3.571 -12.583 1.00 93.62 84 LEU A CA 1
ATOM 658 C C . LEU A 1 84 ? 8.167 -4.911 -13.190 1.00 93.62 84 LEU A C 1
ATOM 660 O O . LEU A 1 84 ? 7.255 -5.545 -12.671 1.00 93.62 84 LEU A O 1
ATOM 664 N N . PHE A 1 85 ? 8.836 -5.349 -14.258 1.00 95.00 85 PHE A N 1
ATOM 665 C CA . PHE A 1 85 ? 8.580 -6.652 -14.864 1.00 95.00 85 PHE A CA 1
ATOM 666 C C . PHE A 1 85 ? 8.847 -7.795 -13.878 1.00 95.00 85 PHE A C 1
ATOM 668 O O . PHE A 1 85 ? 7.996 -8.662 -13.712 1.00 95.00 85 PHE A O 1
ATOM 675 N N . GLN A 1 86 ? 9.987 -7.766 -13.179 1.00 95.06 86 GLN A N 1
ATOM 676 C CA . GLN A 1 86 ? 10.313 -8.764 -12.159 1.00 95.06 86 GLN A CA 1
ATOM 677 C C . GLN A 1 86 ? 9.230 -8.833 -11.074 1.00 95.06 86 GLN A C 1
ATOM 679 O O . GLN A 1 86 ? 8.757 -9.921 -10.761 1.00 95.06 86 GLN A O 1
ATOM 684 N N . PHE A 1 87 ? 8.798 -7.685 -10.551 1.00 93.00 87 PHE A N 1
ATOM 685 C CA . PHE A 1 87 ? 7.738 -7.623 -9.547 1.00 93.00 87 PHE A CA 1
ATOM 686 C C . PHE A 1 87 ? 6.418 -8.228 -10.056 1.00 93.00 87 PHE A C 1
ATOM 688 O O . PHE A 1 87 ? 5.779 -9.013 -9.359 1.00 93.00 87 PHE A O 1
ATOM 695 N N . GLU A 1 88 ? 6.009 -7.916 -11.289 1.00 95.06 88 GLU A N 1
ATOM 696 C CA . GLU A 1 88 ? 4.783 -8.470 -11.876 1.00 95.06 88 GLU A CA 1
ATOM 697 C C . GLU A 1 88 ? 4.847 -9.986 -12.115 1.00 95.06 88 GLU A C 1
ATOM 699 O O . GLU A 1 88 ? 3.817 -10.655 -12.002 1.00 95.06 88 GLU A O 1
ATOM 704 N N . GLU A 1 89 ? 6.023 -10.520 -12.450 1.00 96.88 89 GLU A N 1
ATOM 705 C CA . GLU A 1 89 ? 6.250 -11.962 -12.600 1.00 96.88 89 GLU A CA 1
ATOM 706 C C . GLU A 1 89 ? 6.257 -12.673 -11.242 1.00 96.88 89 GLU A C 1
ATOM 708 O O . GLU A 1 89 ? 5.668 -13.744 -11.109 1.00 96.88 89 GLU A O 1
ATOM 713 N N . GLU A 1 90 ? 6.866 -12.073 -10.215 1.00 94.44 90 GLU A N 1
ATOM 714 C CA . GLU A 1 90 ? 6.844 -12.597 -8.844 1.00 94.44 90 GLU A CA 1
ATOM 715 C C . GLU A 1 90 ? 5.410 -12.731 -8.323 1.00 94.44 90 GLU A C 1
ATOM 717 O O . GLU A 1 90 ? 5.039 -13.797 -7.826 1.00 94.44 90 GLU A O 1
ATOM 722 N N . LEU A 1 91 ? 4.575 -11.701 -8.517 1.00 95.12 91 LEU A N 1
ATOM 723 C CA . LEU A 1 91 ? 3.155 -11.760 -8.160 1.00 95.12 91 LEU A CA 1
ATOM 724 C C . LEU A 1 91 ? 2.446 -12.928 -8.855 1.00 95.12 91 LEU A C 1
ATOM 726 O O . LEU A 1 91 ? 1.712 -13.670 -8.205 1.00 95.12 91 LEU A O 1
ATOM 730 N N . HIS A 1 92 ? 2.685 -13.121 -10.153 1.00 95.69 92 HIS A N 1
ATOM 731 C CA . HIS A 1 92 ? 2.063 -14.208 -10.905 1.00 95.69 92 HIS A CA 1
ATOM 732 C C . HIS A 1 92 ? 2.506 -15.589 -10.396 1.00 95.69 92 HIS A C 1
ATOM 734 O O . HIS A 1 92 ? 1.676 -16.451 -10.104 1.00 95.69 92 HIS A O 1
ATOM 740 N N . LEU A 1 93 ? 3.816 -15.794 -10.228 1.00 96.50 93 LEU A N 1
ATOM 741 C CA . LEU A 1 93 ? 4.387 -17.069 -9.785 1.00 96.50 93 LEU A CA 1
ATOM 742 C C . LEU A 1 93 ? 3.938 -17.464 -8.373 1.00 96.50 93 LEU A C 1
ATOM 744 O O . LEU A 1 93 ? 3.812 -18.654 -8.080 1.00 96.50 93 LEU A O 1
ATOM 748 N N . MET A 1 94 ? 3.686 -16.482 -7.507 1.00 93.69 94 MET A N 1
ATOM 749 C CA . MET A 1 94 ? 3.206 -16.705 -6.143 1.00 93.69 94 MET A CA 1
ATOM 750 C C . MET A 1 94 ? 1.675 -16.783 -6.033 1.00 93.69 94 MET A C 1
ATOM 752 O O . MET A 1 94 ? 1.160 -17.056 -4.951 1.00 93.69 94 MET A O 1
ATOM 756 N N . GLY A 1 95 ? 0.937 -16.591 -7.132 1.00 95.44 95 GLY A N 1
ATOM 757 C CA . GLY A 1 95 ? -0.528 -16.645 -7.144 1.00 95.44 95 GLY A CA 1
ATOM 758 C C . GLY A 1 95 ? -1.215 -15.380 -6.615 1.00 95.44 95 GLY A C 1
ATOM 759 O O . GLY A 1 95 ? -2.376 -15.440 -6.214 1.00 95.44 95 GLY A O 1
ATOM 760 N N . TYR A 1 96 ? -0.519 -14.242 -6.637 1.00 96.19 96 TYR A N 1
ATOM 761 C CA . TYR A 1 96 ? -0.995 -12.915 -6.232 1.00 96.19 96 TYR A CA 1
ATOM 762 C C . TYR A 1 96 ? -1.461 -12.059 -7.422 1.00 96.19 96 TYR A C 1
ATOM 764 O O . TYR A 1 96 ? -1.316 -10.835 -7.440 1.00 96.19 96 TYR A O 1
ATOM 772 N N . ASP A 1 97 ? -2.052 -12.683 -8.444 1.00 96.38 97 ASP A N 1
ATOM 773 C CA . ASP A 1 97 ? -2.611 -11.966 -9.598 1.00 96.38 97 ASP A CA 1
ATOM 774 C C . ASP A 1 97 ? -3.736 -10.985 -9.203 1.00 96.38 97 ASP A C 1
ATOM 776 O O . ASP A 1 97 ? -3.992 -10.009 -9.911 1.00 96.38 97 ASP A O 1
ATOM 780 N N . ASP A 1 98 ? -4.390 -11.193 -8.056 1.00 96.88 98 ASP A N 1
ATOM 781 C CA . ASP A 1 98 ? -5.369 -10.261 -7.491 1.00 96.88 98 ASP A CA 1
ATOM 782 C C . ASP A 1 98 ? -4.736 -8.935 -7.038 1.00 96.88 98 ASP A C 1
ATOM 784 O O . ASP A 1 98 ? -5.363 -7.884 -7.170 1.00 96.88 98 ASP A O 1
ATOM 788 N N . VAL A 1 99 ? -3.481 -8.950 -6.580 1.00 96.38 99 VAL A N 1
ATOM 789 C CA . VAL A 1 99 ? -2.695 -7.734 -6.308 1.00 96.38 99 VAL A CA 1
ATOM 790 C C . VAL A 1 99 ? -2.436 -6.979 -7.607 1.00 96.38 99 VAL A C 1
ATOM 792 O O . VAL A 1 99 ? -2.665 -5.772 -7.686 1.00 96.38 99 VAL A O 1
ATOM 795 N N . LYS A 1 100 ? -2.031 -7.696 -8.661 1.00 94.88 100 LYS A N 1
ATOM 796 C CA . LYS A 1 100 ? -1.747 -7.106 -9.976 1.00 94.88 100 LYS A CA 1
ATOM 797 C C . LYS A 1 100 ? -2.959 -6.384 -10.565 1.00 94.88 100 LYS A C 1
ATOM 799 O O . LYS A 1 100 ? -2.814 -5.323 -11.164 1.00 94.88 100 LYS A O 1
ATOM 804 N N . GLN A 1 101 ? -4.164 -6.909 -10.345 1.00 96.00 101 GLN A N 1
ATOM 805 C CA . GLN A 1 101 ? -5.417 -6.282 -10.787 1.00 96.00 101 GLN A CA 1
ATOM 806 C C . GLN A 1 101 ? -5.714 -4.938 -10.103 1.00 96.00 101 GLN A C 1
ATOM 808 O O . GLN A 1 101 ? -6.448 -4.125 -10.664 1.00 96.00 101 GLN A O 1
ATOM 813 N N . LYS A 1 102 ? -5.145 -4.690 -8.919 1.00 97.06 102 LYS A N 1
ATOM 814 C CA . LYS A 1 102 ? -5.313 -3.447 -8.149 1.00 97.06 102 LYS A CA 1
ATOM 815 C C . LYS A 1 102 ? -4.248 -2.395 -8.464 1.00 97.06 102 LYS A C 1
ATOM 817 O O . LYS A 1 102 ? -4.332 -1.274 -7.960 1.00 97.06 102 LYS A O 1
ATOM 822 N N . MET A 1 103 ? -3.235 -2.743 -9.260 1.00 96.00 103 MET A N 1
ATOM 823 C CA . MET A 1 103 ? -2.130 -1.843 -9.576 1.00 96.00 103 MET A CA 1
ATOM 824 C C . MET A 1 103 ? -2.559 -0.732 -10.539 1.00 96.00 103 MET A C 1
ATOM 826 O O . MET A 1 103 ? -2.992 -0.979 -11.664 1.00 96.00 103 MET A O 1
ATOM 830 N N . VAL A 1 104 ? -2.326 0.512 -10.128 1.00 96.31 104 VAL A N 1
ATOM 831 C CA . VAL A 1 104 ? -2.471 1.716 -10.943 1.00 96.31 104 VAL A CA 1
ATOM 832 C C . VAL A 1 104 ? -1.088 2.299 -11.201 1.00 96.31 104 VAL A C 1
ATOM 834 O O . VAL A 1 104 ? -0.481 2.962 -10.356 1.00 96.31 104 VAL A O 1
ATOM 837 N N . LYS A 1 105 ? -0.586 2.046 -12.411 1.00 93.56 105 LYS A N 1
ATOM 838 C CA . LYS A 1 105 ? 0.708 2.542 -12.887 1.00 93.56 105 LYS A CA 1
ATOM 839 C C . LYS A 1 105 ? 0.657 4.059 -13.091 1.00 93.56 105 LYS A C 1
ATOM 841 O O . LYS A 1 105 ? -0.205 4.562 -13.814 1.00 93.56 105 LYS A O 1
ATOM 846 N N . LYS A 1 106 ? 1.577 4.790 -12.460 1.00 92.94 106 LYS A N 1
ATOM 847 C CA . LYS A 1 106 ? 1.730 6.245 -12.588 1.00 92.94 106 LYS A CA 1
ATOM 848 C C . LYS A 1 106 ? 3.097 6.557 -13.176 1.00 92.94 106 LYS A C 1
ATOM 850 O O . LYS A 1 106 ? 4.114 6.249 -12.562 1.00 92.94 106 LYS A O 1
ATOM 855 N N . GLU A 1 107 ? 3.116 7.161 -14.361 1.00 88.88 107 GLU A N 1
ATOM 856 C CA . GLU A 1 107 ? 4.361 7.675 -14.930 1.00 88.88 107 GLU A CA 1
ATOM 857 C C . GLU A 1 107 ? 4.882 8.817 -14.058 1.00 88.88 107 GLU A C 1
ATOM 859 O O . GLU A 1 107 ? 4.146 9.761 -13.762 1.00 88.88 107 GLU A O 1
ATOM 864 N N . LEU A 1 108 ? 6.143 8.717 -13.646 1.00 82.12 108 LEU A N 1
ATOM 865 C CA . LEU A 1 108 ? 6.860 9.822 -13.027 1.00 82.12 108 LEU A CA 1
ATOM 866 C C . LEU A 1 108 ? 7.806 10.422 -14.065 1.00 82.12 108 LEU A C 1
ATOM 868 O O . LEU A 1 108 ? 8.547 9.699 -14.737 1.00 82.12 108 LEU A O 1
ATOM 872 N N . GLU A 1 109 ? 7.767 11.745 -14.201 1.00 70.75 109 GLU A N 1
ATOM 873 C CA . GLU A 1 109 ? 8.812 12.476 -14.912 1.00 70.75 109 GLU A CA 1
ATOM 874 C C . GLU A 1 109 ? 10.079 12.394 -14.051 1.00 70.75 109 GLU A C 1
ATOM 876 O O . GLU A 1 109 ? 10.097 12.886 -12.922 1.00 70.75 109 GLU A O 1
ATOM 881 N N . GLY A 1 110 ? 11.076 11.655 -14.544 1.00 57.91 110 GLY A N 1
ATOM 882 C CA . GLY A 1 110 ? 12.389 11.510 -13.910 1.00 57.91 110 GLY A CA 1
ATOM 883 C C . GLY A 1 110 ? 13.324 12.668 -14.218 1.00 57.91 110 GLY A C 1
ATOM 884 O O . GLY A 1 110 ? 13.129 13.323 -15.268 1.00 57.91 110 GLY A O 1
#

Organism: Bacteroides uniformis (NCBI:txid820)